Protein AF-A0A914GUV9-F1 (afdb_monomer_lite)

InterPro domains:
  IPR003656 Zinc finger, BED-type [PF02892] (10-48)
  IPR012337 Ribonuclease H-like superfamily [SSF53098] (45-127)

pLDDT: mean 70.94, std 19.39, range [38.22, 95.75]

Sequence (177 aa):
MVNSCDKSSWWFYFERAGKTKAKCKHCPAEIDQGATKSTSKLEWHLKTIDRCLVALQSRSLTIGAVLPFFLGLKKKLRDPLQPPETFELCDAIVAKLDSLFSGWESKKFLICATVLDPRVKLNLFEHLRERARACFACTGRFGSDLGERCFCRKLMTRTPSALLSPSTTQQNRMPLR

Radius of gyration: 24.15 Å; chains: 1; bounding box: 64×59×62 Å

Structure (mmCIF, N/CA/C/O backbone):
data_AF-A0A914GUV9-F1
#
_entry.id   AF-A0A914GUV9-F1
#
loop_
_atom_site.group_PDB
_atom_site.id
_atom_site.type_symbol
_atom_site.label_atom_id
_atom_site.label_alt_id
_atom_site.label_comp_id
_atom_site.label_asym_id
_atom_site.label_entity_id
_atom_site.label_seq_id
_atom_site.pdbx_PDB_ins_code
_atom_site.Cartn_x
_atom_site.Cartn_y
_atom_site.Cartn_z
_atom_site.occupancy
_atom_site.B_iso_or_equiv
_atom_site.auth_seq_id
_atom_site.auth_comp_id
_atom_site.auth_asym_id
_atom_site.auth_atom_id
_atom_site.pdbx_PDB_model_num
ATOM 1 N N . MET A 1 1 ? -16.478 -18.295 9.125 1.00 38.22 1 MET A N 1
ATOM 2 C CA . MET A 1 1 ? -17.405 -18.099 10.260 1.00 38.22 1 MET A CA 1
ATOM 3 C C . MET A 1 1 ? -16.553 -17.813 11.482 1.00 38.22 1 MET A C 1
ATOM 5 O O . MET A 1 1 ? -15.775 -18.675 11.864 1.00 38.22 1 MET A O 1
ATOM 9 N N . VAL A 1 2 ? -16.594 -16.589 12.012 1.00 40.19 2 VAL A N 1
ATOM 10 C CA . VAL A 1 2 ? -15.843 -16.239 13.226 1.00 40.19 2 VAL A CA 1
ATOM 11 C C . VAL A 1 2 ? -16.647 -16.773 14.408 1.00 40.19 2 VAL A C 1
ATOM 13 O O . VAL A 1 2 ? -17.718 -16.249 14.708 1.00 40.19 2 VAL A O 1
ATOM 16 N N . ASN A 1 3 ? -16.174 -17.871 14.997 1.00 40.03 3 ASN A N 1
ATOM 17 C CA . ASN A 1 3 ? -16.770 -18.475 16.184 1.00 40.03 3 ASN A CA 1
ATOM 18 C C . ASN A 1 3 ? -16.804 -17.451 17.322 1.00 40.03 3 ASN A C 1
ATOM 20 O O . ASN A 1 3 ? -15.821 -16.758 17.574 1.00 40.03 3 ASN A O 1
ATOM 24 N N . SER A 1 4 ? -17.938 -17.381 18.016 1.00 45.81 4 SER A N 1
ATOM 25 C CA . SER A 1 4 ? -18.215 -16.511 19.164 1.00 45.81 4 SER A CA 1
ATOM 26 C C . SER A 1 4 ? -17.471 -16.940 20.441 1.00 45.81 4 SER A C 1
ATOM 28 O O . SER A 1 4 ? -18.045 -16.927 21.529 1.00 45.81 4 SER A O 1
ATOM 30 N N . CYS A 1 5 ? -16.216 -17.370 20.308 1.00 42.00 5 CYS A N 1
ATOM 31 C CA . CYS A 1 5 ? -15.366 -17.792 21.414 1.00 42.00 5 CYS A CA 1
ATOM 32 C C . CYS A 1 5 ? -14.768 -16.566 22.091 1.00 42.00 5 CYS A C 1
ATOM 34 O O . CYS A 1 5 ? -13.887 -15.928 21.526 1.00 42.00 5 CYS A O 1
ATOM 36 N N . ASP A 1 6 ? -15.282 -16.301 23.291 1.00 46.06 6 ASP A N 1
ATOM 37 C CA . ASP A 1 6 ? -14.878 -15.289 24.257 1.00 46.06 6 ASP A CA 1
ATOM 38 C C . ASP A 1 6 ? -14.799 -13.855 23.734 1.00 46.06 6 ASP A C 1
ATOM 40 O O . ASP A 1 6 ? -14.245 -13.535 22.688 1.00 46.06 6 ASP A O 1
ATOM 44 N N . LYS A 1 7 ? -15.322 -12.911 24.519 1.00 51.94 7 LYS A N 1
ATOM 45 C CA . LYS A 1 7 ? -15.071 -11.479 24.309 1.00 51.94 7 LYS A CA 1
ATOM 46 C C . LYS A 1 7 ? -13.617 -11.174 24.684 1.00 51.94 7 LYS A C 1
ATOM 48 O O . LYS A 1 7 ? -13.366 -10.345 25.557 1.00 51.94 7 LYS A O 1
ATOM 53 N N . SER A 1 8 ? -12.662 -11.857 24.047 1.00 55.91 8 SER A N 1
ATOM 54 C CA . SER A 1 8 ? -11.253 -11.521 24.047 1.00 55.91 8 SER A CA 1
ATOM 55 C C . SER A 1 8 ? -11.187 -10.049 23.689 1.00 55.91 8 SER A C 1
ATOM 57 O O . SER A 1 8 ? -11.568 -9.644 22.590 1.00 55.91 8 SER A O 1
ATOM 59 N N . SER A 1 9 ? -10.839 -9.262 24.703 1.00 81.12 9 SER A N 1
ATOM 60 C CA . SER A 1 9 ? -10.574 -7.835 24.676 1.00 81.12 9 SER A CA 1
ATOM 61 C C . SER A 1 9 ? -10.361 -7.315 23.251 1.00 81.12 9 SER A C 1
ATOM 63 O O . SER A 1 9 ? -9.371 -7.671 22.615 1.00 81.12 9 SER A O 1
ATOM 65 N N . TRP A 1 10 ? -11.261 -6.458 22.743 1.00 84.31 10 TRP A N 1
ATOM 66 C CA . TRP A 1 10 ? -11.117 -5.809 21.426 1.00 84.31 10 TRP A CA 1
ATOM 67 C C . TRP A 1 10 ? -9.707 -5.216 21.222 1.00 84.31 10 TRP A C 1
ATOM 69 O O . TRP A 1 10 ? -9.218 -5.117 20.100 1.00 84.31 10 TRP A O 1
ATOM 79 N N . TRP A 1 11 ? -9.012 -4.892 22.316 1.00 86.94 11 TRP A N 1
ATOM 80 C CA . TRP A 1 11 ? -7.628 -4.421 22.361 1.00 86.94 11 TRP A CA 1
ATOM 81 C C . TRP A 1 11 ? -6.574 -5.432 21.871 1.00 86.94 11 TRP A C 1
ATOM 83 O O . TRP A 1 11 ? -5.403 -5.081 21.709 1.00 86.94 11 TRP A O 1
ATOM 93 N N . PHE A 1 12 ? -6.957 -6.673 21.564 1.00 89.81 12 PHE A N 1
ATOM 94 C CA . PHE A 1 12 ? -6.117 -7.560 20.766 1.00 89.81 12 PHE A CA 1
ATOM 95 C C . PHE A 1 12 ? -5.881 -6.965 19.368 1.00 89.81 12 PHE A C 1
ATOM 97 O O . PHE A 1 12 ? -4.731 -6.847 18.944 1.00 89.81 12 PHE A O 1
ATOM 104 N N . TYR A 1 13 ? -6.938 -6.479 18.709 1.00 88.06 13 TYR A N 1
ATOM 105 C CA . TYR A 1 13 ? -6.902 -5.933 17.343 1.00 88.06 13 TYR A CA 1
ATOM 106 C C . TYR A 1 13 ? -6.663 -4.417 17.277 1.00 88.06 13 TYR A C 1
ATOM 108 O O . TYR A 1 13 ? -6.322 -3.877 16.219 1.00 88.06 13 TYR A O 1
ATOM 116 N N . PHE A 1 14 ? -6.853 -3.723 18.399 1.00 92.75 14 PHE A N 1
ATOM 117 C CA . PHE A 1 14 ? -6.800 -2.267 18.484 1.00 92.75 14 PHE A CA 1
ATOM 118 C C . PHE A 1 14 ? -5.845 -1.787 19.577 1.00 92.75 14 PHE A C 1
ATOM 120 O O . PHE A 1 14 ? -5.673 -2.434 20.604 1.00 92.75 14 PHE A O 1
ATOM 127 N N . GLU A 1 15 ? -5.270 -0.608 19.387 1.00 94.88 15 GLU A N 1
ATOM 128 C CA . GLU A 1 15 ? -4.531 0.139 20.406 1.00 94.88 15 GLU A CA 1
ATOM 129 C C . GLU A 1 15 ? -5.320 1.385 20.803 1.00 94.88 15 GLU A C 1
ATOM 131 O O . GLU A 1 15 ? -6.029 1.976 19.986 1.00 94.88 15 GLU A O 1
ATOM 136 N N . ARG A 1 16 ? -5.212 1.819 22.062 1.00 93.81 16 ARG A N 1
ATOM 137 C CA . ARG A 1 16 ? -5.821 3.085 22.490 1.00 93.81 16 ARG A CA 1
ATOM 138 C C . ARG A 1 16 ? -5.001 4.257 21.957 1.00 93.81 16 ARG A C 1
ATOM 140 O O . ARG A 1 16 ? -3.831 4.385 22.297 1.00 93.81 16 ARG A O 1
ATOM 147 N N . ALA A 1 17 ? -5.640 5.128 21.179 1.00 93.50 17 ALA A N 1
ATOM 148 C CA . ALA A 1 17 ? -5.045 6.361 20.650 1.00 93.50 17 ALA A CA 1
ATOM 149 C C . ALA A 1 17 ? -5.571 7.628 21.355 1.00 93.50 17 ALA A C 1
ATOM 151 O O . ALA A 1 17 ? -5.059 8.723 21.149 1.00 93.50 17 ALA A O 1
ATOM 152 N N . GLY A 1 18 ? -6.589 7.495 22.209 1.00 92.62 18 GLY A N 1
ATOM 153 C CA . GLY A 1 18 ? -7.150 8.591 22.995 1.00 92.62 18 GLY A CA 1
ATOM 154 C C . GLY A 1 18 ? -8.288 8.124 23.902 1.00 92.62 18 GLY A C 1
ATOM 155 O O . GLY A 1 18 ? -8.548 6.927 24.020 1.00 92.62 18 GLY A O 1
ATOM 156 N N . LYS A 1 19 ? -9.003 9.068 24.536 1.00 91.75 19 LYS A N 1
ATOM 157 C CA . LYS A 1 19 ? -10.144 8.752 25.425 1.00 91.75 19 LYS A CA 1
ATOM 158 C C . LYS A 1 19 ? -11.303 8.066 24.694 1.00 91.75 19 LYS A C 1
ATOM 160 O O . LYS A 1 19 ? -11.982 7.233 25.292 1.00 91.75 19 LYS A O 1
ATOM 165 N N . THR A 1 20 ? -11.522 8.428 23.433 1.00 94.31 20 THR A N 1
ATOM 166 C CA . THR A 1 20 ? -12.598 7.904 22.576 1.00 94.31 20 THR A CA 1
ATOM 167 C C . THR A 1 20 ? -12.071 7.306 21.276 1.00 94.31 20 THR A C 1
ATOM 169 O O . THR A 1 20 ? -12.861 6.922 20.426 1.00 94.31 20 THR A O 1
ATOM 172 N N . LYS A 1 21 ? -10.749 7.218 21.096 1.00 94.62 21 LYS A N 1
ATOM 173 C CA . LYS A 1 21 ? -10.142 6.816 19.826 1.00 94.62 21 LYS A CA 1
ATOM 174 C C . LYS A 1 21 ? -9.354 5.523 19.954 1.00 94.62 21 LYS A C 1
ATOM 176 O O . LYS A 1 21 ? -8.592 5.338 20.909 1.00 94.62 21 LYS A O 1
ATOM 181 N N . ALA A 1 22 ? -9.502 4.663 18.956 1.00 95.75 22 ALA A N 1
ATOM 182 C CA . ALA A 1 22 ? -8.790 3.402 18.837 1.00 95.75 22 ALA A CA 1
ATOM 183 C C . ALA A 1 22 ? -8.077 3.325 17.484 1.00 95.75 22 ALA A C 1
ATOM 185 O O . ALA A 1 22 ? -8.671 3.603 16.446 1.00 95.75 22 ALA A O 1
ATOM 186 N N . LYS A 1 23 ? -6.810 2.925 17.486 1.00 94.88 23 LYS A N 1
ATOM 187 C CA . LYS A 1 23 ? -6.013 2.702 16.281 1.00 94.88 23 LYS A CA 1
ATOM 188 C C . LYS A 1 23 ? -6.020 1.217 15.942 1.00 94.88 23 LYS A C 1
ATOM 190 O O . LYS A 1 23 ? -5.773 0.390 16.816 1.00 94.88 23 LYS A O 1
ATOM 195 N N . CYS A 1 24 ? -6.324 0.859 14.700 1.00 92.06 24 CYS A N 1
ATOM 196 C CA . CYS A 1 24 ? -6.235 -0.535 14.269 1.00 92.06 24 CYS A CA 1
ATOM 197 C C . CYS A 1 24 ? -4.764 -0.973 14.192 1.00 92.06 24 CYS A C 1
ATOM 199 O O . CYS A 1 24 ? -3.927 -0.238 13.673 1.00 92.06 24 CYS A O 1
ATOM 201 N N . LYS A 1 25 ? -4.433 -2.182 14.659 1.00 89.50 25 LYS A N 1
ATOM 202 C CA . LYS A 1 25 ? -3.072 -2.735 14.508 1.00 89.50 25 LYS A CA 1
ATOM 203 C C . LYS A 1 25 ? -2.782 -3.243 13.092 1.00 89.50 25 LYS A C 1
ATOM 205 O O . LYS A 1 25 ? -1.627 -3.402 12.713 1.00 89.50 25 LYS A O 1
ATOM 210 N N . HIS A 1 26 ? -3.823 -3.516 12.305 1.00 81.25 26 HIS A N 1
ATOM 211 C CA . HIS A 1 26 ? -3.698 -4.114 10.973 1.00 81.25 26 HIS A CA 1
ATOM 212 C C . HIS A 1 26 ? -3.762 -3.100 9.827 1.00 81.25 26 HIS A C 1
ATOM 214 O O . HIS A 1 26 ? -3.401 -3.440 8.701 1.00 81.25 26 HIS A O 1
ATOM 220 N N . CYS A 1 27 ? -4.210 -1.870 10.084 1.00 82.06 27 CYS A N 1
ATOM 221 C CA . CYS A 1 27 ? -4.303 -0.823 9.072 1.00 82.06 27 CYS A CA 1
ATOM 222 C C . CYS A 1 27 ? -4.088 0.570 9.699 1.00 82.06 27 CYS A C 1
ATOM 224 O O . CYS A 1 27 ? -4.207 0.711 10.913 1.00 82.06 27 CYS A O 1
ATOM 226 N N . PRO A 1 28 ? -3.798 1.620 8.910 1.00 83.62 28 PRO A N 1
ATOM 227 C CA . PRO A 1 28 ? -3.528 2.960 9.442 1.00 83.62 28 PRO A CA 1
ATOM 228 C C . PRO A 1 28 ? -4.778 3.699 9.958 1.00 83.62 28 PRO A C 1
ATOM 230 O O . PRO A 1 28 ? -4.681 4.870 10.312 1.00 83.62 28 PRO A O 1
ATOM 233 N N . ALA A 1 29 ? -5.951 3.058 9.977 1.00 86.62 29 ALA A N 1
ATOM 234 C CA . ALA A 1 29 ? -7.191 3.703 10.384 1.00 86.62 29 ALA A CA 1
ATOM 235 C C . ALA A 1 29 ? -7.227 3.985 11.894 1.0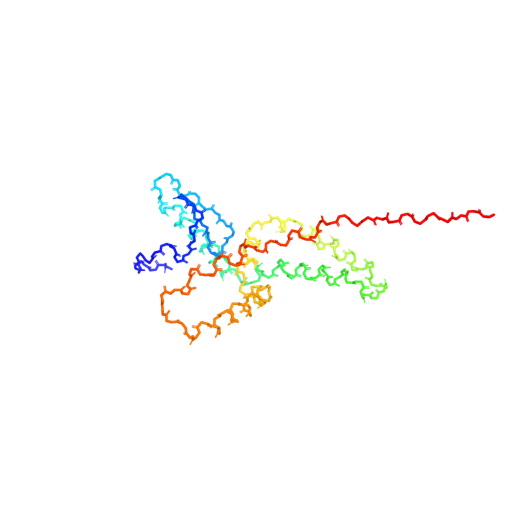0 86.62 29 ALA A C 1
ATOM 237 O O . ALA A 1 29 ? -6.919 3.125 12.727 1.00 86.62 29 ALA A O 1
ATOM 238 N N . GLU A 1 30 ? -7.692 5.185 12.228 1.00 94.88 30 GLU A N 1
ATOM 239 C CA . GLU A 1 30 ? -8.034 5.604 13.582 1.00 94.88 30 GLU A CA 1
ATOM 240 C C . GLU A 1 30 ? -9.552 5.765 13.673 1.00 94.88 30 GLU A C 1
ATOM 242 O O . GLU A 1 30 ? -10.175 6.445 12.857 1.00 94.88 30 GLU A O 1
ATOM 247 N N . ILE A 1 31 ? -10.160 5.085 14.639 1.00 94.62 31 ILE A N 1
ATOM 248 C CA . ILE A 1 31 ? -11.606 4.950 14.771 1.00 94.62 31 ILE A CA 1
ATOM 249 C C . ILE A 1 31 ? -12.045 5.713 16.009 1.00 94.62 31 ILE A C 1
ATOM 251 O O . ILE A 1 31 ? -11.655 5.379 17.130 1.00 94.62 31 ILE A O 1
ATOM 255 N N . ASP A 1 32 ? -12.895 6.715 15.808 1.00 94.88 32 ASP A N 1
ATOM 256 C CA . ASP A 1 32 ? -13.550 7.420 16.903 1.00 94.88 32 ASP A CA 1
ATOM 257 C C . ASP A 1 32 ? -14.795 6.651 17.363 1.00 94.88 32 ASP A C 1
ATOM 259 O O . ASP A 1 32 ? -15.807 6.555 16.656 1.00 94.88 32 ASP A O 1
ATOM 263 N N . GLN A 1 33 ? -14.725 6.101 18.569 1.00 91.50 33 GLN A N 1
ATOM 264 C CA . GLN A 1 33 ? -15.798 5.363 19.229 1.00 91.50 33 GLN A CA 1
ATOM 265 C C . GLN A 1 33 ? -16.942 6.280 19.700 1.00 91.50 33 GLN A C 1
ATOM 267 O O . GLN A 1 33 ? -18.009 5.781 20.060 1.00 91.50 33 GLN A O 1
ATOM 272 N N . GLY A 1 34 ? -16.755 7.605 19.665 1.00 89.75 34 GLY A N 1
ATOM 273 C CA . GLY A 1 34 ? -17.710 8.588 20.172 1.00 89.75 34 GLY A CA 1
ATOM 274 C C . GLY A 1 34 ? -17.799 8.607 21.702 1.00 89.75 34 GLY A C 1
ATOM 275 O O . GLY A 1 34 ? -17.121 7.854 22.403 1.00 89.75 34 GLY A O 1
ATOM 276 N N . ALA A 1 35 ? -18.665 9.474 22.234 1.00 86.06 35 ALA A N 1
ATOM 277 C CA . ALA A 1 35 ? -18.823 9.674 23.679 1.00 86.06 35 ALA A CA 1
ATOM 278 C C . ALA A 1 35 ? -19.275 8.403 24.423 1.00 86.06 35 ALA A C 1
ATOM 280 O O . ALA A 1 35 ? -18.819 8.139 25.534 1.00 86.06 35 ALA A O 1
ATOM 281 N N . THR A 1 36 ? -20.114 7.580 23.786 1.00 85.88 36 THR A N 1
ATOM 282 C CA . THR A 1 36 ? -20.657 6.337 24.359 1.00 85.88 36 THR A CA 1
ATOM 283 C C . THR A 1 36 ? -19.680 5.159 24.311 1.00 85.88 36 THR A C 1
ATOM 285 O O . THR A 1 36 ? -19.998 4.092 24.828 1.00 85.88 36 THR A O 1
ATOM 288 N N . LYS A 1 37 ? -18.492 5.330 23.704 1.00 83.75 37 LYS A N 1
ATOM 289 C CA . LYS A 1 37 ? -17.452 4.293 23.552 1.00 83.75 37 LYS A CA 1
ATOM 290 C C . LYS A 1 37 ? -17.983 2.969 22.984 1.00 83.75 37 LYS A C 1
ATOM 292 O O . LYS A 1 37 ? -17.493 1.895 23.333 1.00 83.75 37 LYS A O 1
ATOM 297 N N . SER A 1 38 ? -18.979 3.046 22.100 1.00 87.25 38 SER A N 1
ATOM 298 C CA . SER A 1 38 ? -19.585 1.858 21.501 1.00 87.25 38 SER A CA 1
ATOM 299 C C . SER A 1 38 ? -18.551 1.056 20.703 1.00 87.25 38 SER A C 1
ATOM 301 O O . SER A 1 38 ? -17.748 1.602 19.939 1.00 87.25 38 SER A O 1
ATOM 303 N N . THR A 1 39 ? -18.583 -0.266 20.863 1.00 89.25 39 THR A N 1
ATOM 304 C CA . THR A 1 39 ? -17.723 -1.200 20.127 1.00 89.25 39 THR A CA 1
ATOM 305 C C . THR A 1 39 ? -18.251 -1.509 18.729 1.00 89.25 39 THR A C 1
ATOM 307 O O . THR A 1 39 ? -17.513 -2.078 17.930 1.00 89.25 39 THR A O 1
ATOM 310 N N . SER A 1 40 ? -19.471 -1.083 18.378 1.00 91.25 40 SER A N 1
ATOM 311 C CA . SER A 1 40 ? -20.086 -1.368 17.072 1.00 91.25 40 SER A CA 1
ATOM 312 C C . SER A 1 40 ? -19.245 -0.856 15.898 1.00 91.25 40 SER A C 1
ATOM 314 O O . SER A 1 40 ? -19.145 -1.521 14.871 1.00 91.25 40 SER A O 1
ATOM 316 N N . LYS A 1 41 ? -18.581 0.299 16.053 1.00 89.94 41 LYS A N 1
ATOM 317 C CA . LYS A 1 41 ? -17.679 0.847 15.023 1.00 89.94 41 LYS A CA 1
ATOM 318 C C . LYS A 1 41 ? -16.411 0.008 14.846 1.00 89.94 41 LYS A C 1
ATOM 320 O O . LYS A 1 41 ? -15.946 -0.165 13.723 1.00 89.94 41 LYS A O 1
ATOM 325 N N . LEU A 1 42 ? -15.867 -0.522 15.944 1.00 92.06 42 LEU A N 1
ATOM 326 C CA . LEU A 1 42 ? -14.698 -1.406 15.919 1.00 92.06 42 LEU A CA 1
ATOM 327 C C . LEU A 1 42 ? -15.045 -2.745 15.263 1.00 92.06 42 LEU A C 1
ATOM 329 O O . LEU A 1 42 ? -14.310 -3.225 14.404 1.00 92.06 42 LEU A O 1
ATOM 333 N N . GLU A 1 43 ? -16.197 -3.309 15.625 1.00 92.56 43 GLU A N 1
ATOM 334 C CA . GLU A 1 43 ? -16.714 -4.542 15.037 1.00 92.56 43 GLU A CA 1
ATOM 335 C C . GLU A 1 43 ? -16.956 -4.385 13.534 1.00 92.56 43 GLU A C 1
ATOM 337 O O . GLU A 1 43 ? -16.504 -5.209 12.739 1.00 92.56 43 GLU A O 1
ATOM 342 N N . TRP A 1 44 ? -17.630 -3.307 13.129 1.00 90.06 44 TRP A N 1
ATOM 343 C CA . TRP A 1 44 ? -17.878 -3.017 11.720 1.00 90.06 44 TRP A CA 1
ATOM 344 C C . TRP A 1 44 ? -16.572 -2.872 10.930 1.00 90.06 44 TRP A C 1
ATOM 346 O O . TRP A 1 44 ? -16.447 -3.398 9.820 1.00 90.06 44 TRP A O 1
ATOM 356 N N . HIS A 1 45 ? -15.568 -2.223 11.520 1.00 89.94 45 HIS A N 1
ATOM 357 C CA . HIS A 1 45 ? -14.249 -2.100 10.915 1.00 89.94 45 HIS A CA 1
ATOM 358 C C . HIS A 1 45 ? -13.564 -3.461 10.727 1.00 89.94 45 HIS A C 1
ATOM 360 O O . HIS A 1 45 ? -13.088 -3.750 9.629 1.00 89.94 45 HIS A O 1
ATOM 366 N N . LEU A 1 46 ? -13.569 -4.327 11.747 1.00 86.75 46 LEU A N 1
ATOM 367 C CA . LEU A 1 46 ? -13.005 -5.677 11.628 1.00 86.75 46 LEU A CA 1
ATOM 368 C C . LEU A 1 46 ? -13.747 -6.520 10.593 1.00 86.75 46 LEU A C 1
ATOM 370 O O . LEU A 1 46 ? -13.097 -7.151 9.766 1.00 86.75 46 LEU A O 1
ATOM 374 N N . LYS A 1 47 ? -15.085 -6.470 10.561 1.00 84.81 47 LYS A N 1
ATOM 375 C CA . LYS A 1 47 ? -15.880 -7.143 9.518 1.00 84.81 47 LYS A CA 1
ATOM 376 C C . LYS A 1 47 ? -15.522 -6.647 8.119 1.00 84.81 47 LYS A C 1
ATOM 378 O O . LYS A 1 47 ? -15.535 -7.426 7.172 1.00 84.81 47 LYS A O 1
ATOM 383 N N . THR A 1 48 ? -15.199 -5.364 7.977 1.00 78.62 48 THR A N 1
ATOM 384 C CA . THR A 1 48 ? -14.762 -4.794 6.697 1.00 78.62 48 THR A CA 1
ATOM 385 C C . THR A 1 48 ? -13.389 -5.329 6.295 1.00 78.62 48 THR A C 1
ATOM 387 O O . THR A 1 48 ? -13.225 -5.759 5.155 1.00 78.62 48 THR A O 1
ATOM 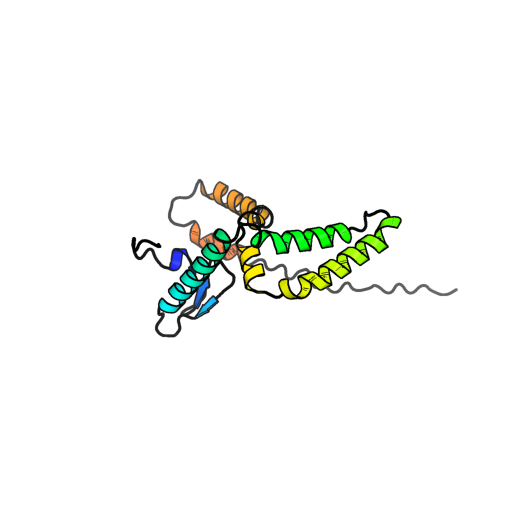390 N N . ILE A 1 49 ? -12.428 -5.376 7.225 1.00 74.62 49 ILE A N 1
ATOM 391 C CA . ILE A 1 49 ? -11.110 -5.983 6.980 1.00 74.62 49 ILE A CA 1
ATOM 392 C C . ILE A 1 49 ? -11.259 -7.461 6.612 1.00 74.62 49 ILE A C 1
ATOM 394 O O . ILE A 1 49 ? -10.671 -7.892 5.626 1.00 74.62 49 ILE A O 1
ATOM 398 N N . ASP A 1 50 ? -12.064 -8.219 7.352 1.00 75.25 50 ASP A N 1
ATOM 399 C CA . ASP A 1 50 ? -12.264 -9.649 7.118 1.00 75.25 50 ASP A CA 1
ATOM 400 C C . ASP A 1 50 ? -12.902 -9.908 5.748 1.00 75.25 50 ASP A C 1
ATOM 402 O O . ASP A 1 50 ? -12.411 -10.720 4.972 1.00 75.25 50 ASP A O 1
ATOM 406 N N . ARG A 1 51 ? -13.914 -9.120 5.360 1.00 71.19 51 ARG A N 1
ATOM 407 C CA . ARG A 1 51 ? -14.472 -9.163 3.997 1.00 71.19 51 ARG A CA 1
ATOM 408 C C . ARG A 1 51 ? -13.425 -8.855 2.934 1.00 71.19 51 ARG A C 1
ATOM 410 O O . ARG A 1 51 ? -13.416 -9.516 1.899 1.00 71.19 51 ARG A O 1
ATOM 417 N N . CYS A 1 52 ? -12.549 -7.878 3.168 1.00 63.53 52 CYS A N 1
ATOM 418 C CA . CYS A 1 52 ? -11.442 -7.600 2.258 1.00 63.53 52 CYS A CA 1
ATOM 419 C C . CYS A 1 52 ? -10.474 -8.785 2.180 1.00 63.53 52 CYS A C 1
ATOM 421 O O . CYS A 1 52 ? -10.108 -9.176 1.079 1.00 63.53 52 CYS A O 1
ATOM 423 N N . LEU A 1 53 ? -10.098 -9.392 3.306 1.00 65.25 53 LEU A N 1
ATOM 424 C CA . LEU A 1 53 ? -9.209 -10.555 3.337 1.00 65.25 53 LEU A CA 1
ATOM 425 C C . LEU A 1 53 ? -9.833 -11.770 2.643 1.00 65.25 53 LEU A C 1
ATOM 427 O O . LEU A 1 53 ? -9.174 -12.396 1.821 1.00 65.25 53 LEU A O 1
ATOM 431 N N . VAL A 1 54 ? -11.112 -12.056 2.881 1.00 66.44 54 VAL A N 1
ATOM 432 C CA . VAL A 1 54 ? -11.850 -13.134 2.205 1.00 66.44 54 VAL A CA 1
ATOM 433 C C . VAL A 1 54 ? -11.990 -12.853 0.706 1.00 66.44 54 VAL A C 1
ATOM 435 O O . VAL A 1 54 ? -11.804 -13.754 -0.112 1.00 66.44 54 VAL A O 1
ATOM 438 N N . ALA A 1 55 ? -12.252 -11.606 0.302 1.00 58.97 55 ALA A N 1
ATOM 439 C CA . ALA A 1 55 ? -12.260 -11.216 -1.112 1.00 58.97 55 ALA A CA 1
ATOM 440 C C . ALA A 1 55 ? -10.874 -11.377 -1.766 1.00 58.97 55 ALA A C 1
ATOM 442 O O . ALA A 1 55 ? -10.781 -11.737 -2.939 1.00 58.97 55 ALA A O 1
ATOM 443 N N . LEU A 1 56 ? -9.803 -11.150 -1.001 1.00 55.34 56 LEU A N 1
ATOM 444 C CA . LEU A 1 56 ? -8.416 -11.348 -1.429 1.00 55.34 56 LEU A CA 1
ATOM 445 C C . LEU A 1 56 ? -7.967 -12.810 -1.424 1.00 55.34 56 LEU A C 1
ATOM 447 O O . LEU A 1 56 ? -7.028 -13.144 -2.135 1.00 55.34 56 LEU A O 1
ATOM 451 N N . GLN A 1 57 ? -8.603 -13.669 -0.631 1.00 62.66 57 GLN A N 1
ATOM 452 C CA . GLN A 1 57 ? -8.350 -15.111 -0.618 1.00 62.66 57 GLN A CA 1
ATOM 453 C C . GLN A 1 57 ? -9.156 -15.845 -1.699 1.00 62.66 57 GLN A C 1
ATOM 455 O O . GLN A 1 57 ? -8.664 -16.803 -2.285 1.00 62.66 57 GLN A O 1
ATOM 460 N N . SER A 1 58 ? -10.386 -15.396 -1.973 1.00 61.75 58 SER A N 1
ATOM 461 C CA . SER A 1 58 ? -11.291 -16.005 -2.964 1.00 61.75 58 SER A CA 1
ATOM 462 C C . SER A 1 58 ? -10.946 -15.644 -4.407 1.00 61.75 58 SER A C 1
ATOM 464 O O . SER A 1 58 ? -11.177 -16.438 -5.317 1.00 61.7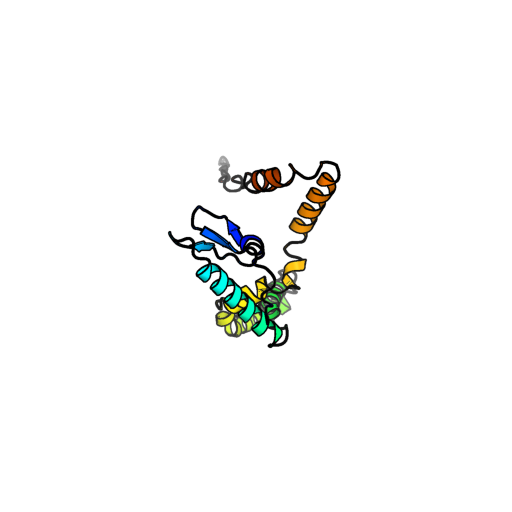5 58 SER A O 1
ATOM 466 N N . ARG A 1 59 ? -10.359 -14.467 -4.639 1.00 53.22 59 ARG A N 1
ATOM 467 C CA . ARG A 1 59 ? -9.690 -14.149 -5.902 1.00 53.22 59 ARG A CA 1
ATOM 468 C C . ARG A 1 59 ? -8.242 -14.554 -5.723 1.00 53.22 59 ARG A C 1
ATOM 470 O O . ARG A 1 59 ? -7.617 -14.053 -4.801 1.00 53.22 59 ARG A O 1
ATOM 477 N N . SER A 1 60 ? -7.741 -15.467 -6.559 1.00 54.75 60 SER A N 1
ATOM 478 C CA . SER A 1 60 ? -6.349 -15.936 -6.554 1.00 54.75 60 SER A CA 1
ATOM 479 C C . SER A 1 60 ? -5.401 -14.833 -6.084 1.00 54.75 60 SER A C 1
ATOM 481 O O . SER A 1 60 ? -5.503 -13.716 -6.590 1.00 54.75 60 SER A O 1
ATOM 483 N N . LEU A 1 61 ? -4.507 -15.152 -5.146 1.00 55.31 61 LEU A N 1
ATOM 484 C CA . LEU A 1 61 ? -3.540 -14.295 -4.439 1.00 55.31 61 LEU A CA 1
ATOM 485 C C . LEU A 1 61 ? -2.784 -13.244 -5.288 1.00 55.31 61 LEU A C 1
ATOM 487 O O . LEU A 1 61 ? -1.995 -12.480 -4.759 1.00 55.31 61 LEU A O 1
ATOM 491 N N . THR A 1 62 ? -2.963 -13.163 -6.596 1.00 63.94 62 THR A N 1
ATOM 492 C CA . THR A 1 62 ? -2.334 -12.212 -7.510 1.00 63.94 62 THR A CA 1
ATOM 493 C C . THR A 1 62 ? -2.638 -10.743 -7.212 1.00 63.94 62 THR A C 1
ATOM 495 O O . THR A 1 62 ? -1.728 -9.937 -7.369 1.00 63.94 62 THR A O 1
ATOM 498 N N . ILE A 1 63 ? -3.829 -10.362 -6.727 1.00 73.38 63 ILE A N 1
ATOM 499 C CA . ILE A 1 63 ? -4.211 -8.934 -6.606 1.00 73.38 63 ILE A CA 1
ATOM 500 C C . ILE A 1 63 ? -3.269 -8.122 -5.699 1.00 73.38 63 ILE A C 1
ATOM 502 O O . ILE A 1 63 ? -2.886 -7.013 -6.070 1.00 73.38 63 ILE A O 1
ATOM 506 N N . GLY A 1 64 ? -2.859 -8.665 -4.548 1.00 74.94 64 GLY A N 1
ATOM 507 C CA . GLY A 1 64 ? -1.918 -7.991 -3.639 1.00 74.94 64 GLY A CA 1
ATOM 508 C C . GLY A 1 64 ? -0.499 -7.855 -4.207 1.00 74.94 64 GLY A C 1
ATOM 509 O O . GLY A 1 64 ? 0.250 -6.974 -3.792 1.00 74.94 64 GLY A O 1
ATOM 510 N N . ALA A 1 65 ? -0.150 -8.670 -5.209 1.00 79.88 65 ALA A N 1
ATOM 511 C CA . ALA A 1 65 ? 1.132 -8.620 -5.906 1.00 79.88 65 ALA A CA 1
ATOM 512 C C . ALA A 1 65 ? 1.119 -7.728 -7.157 1.00 79.88 65 ALA A C 1
ATOM 514 O O . ALA A 1 65 ? 2.193 -7.361 -7.630 1.00 79.88 65 ALA A O 1
ATOM 515 N N . VAL A 1 66 ? -0.054 -7.333 -7.671 1.00 83.00 66 VAL A N 1
ATOM 516 C CA . VAL A 1 66 ? -0.157 -6.500 -8.885 1.00 83.00 66 VAL A CA 1
ATOM 517 C C . VAL A 1 66 ? 0.559 -5.162 -8.699 1.00 83.00 66 VAL A C 1
ATOM 519 O O . VAL A 1 66 ? 1.373 -4.785 -9.539 1.00 83.00 66 VAL A O 1
ATOM 522 N N . LEU A 1 67 ? 0.294 -4.457 -7.592 1.00 85.56 67 LEU A N 1
ATOM 523 C CA . LEU A 1 67 ? 0.874 -3.132 -7.355 1.00 85.56 67 LEU A CA 1
ATOM 524 C C . LEU A 1 67 ? 2.401 -3.193 -7.140 1.00 85.56 67 LEU A C 1
ATOM 526 O O . LEU A 1 67 ? 3.119 -2.468 -7.829 1.00 85.56 67 LEU A O 1
ATOM 530 N N . PRO A 1 68 ? 2.939 -4.070 -6.264 1.00 83.38 68 PRO A N 1
ATOM 531 C CA . PRO A 1 68 ? 4.385 -4.231 -6.105 1.00 83.38 68 PRO A CA 1
ATOM 532 C C . PRO A 1 68 ? 5.096 -4.648 -7.388 1.00 83.38 68 PRO A C 1
ATOM 534 O O . PRO A 1 68 ? 6.180 -4.140 -7.667 1.00 83.38 68 PRO A O 1
ATOM 537 N N . PHE A 1 69 ? 4.500 -5.553 -8.170 1.00 84.25 69 PHE A N 1
ATOM 538 C CA . PHE A 1 69 ? 5.083 -6.011 -9.428 1.00 84.25 69 PHE A CA 1
ATOM 539 C C . PHE A 1 69 ? 5.191 -4.864 -10.432 1.00 84.25 69 PHE A C 1
ATOM 541 O O . PHE A 1 69 ? 6.257 -4.642 -10.999 1.00 84.25 69 PHE A O 1
ATOM 548 N N . PHE A 1 70 ? 4.118 -4.090 -10.591 1.00 87.38 70 PHE A N 1
ATOM 549 C CA . PHE A 1 70 ? 4.092 -2.929 -11.473 1.00 87.38 70 PHE A CA 1
ATOM 550 C C . PHE A 1 70 ? 5.134 -1.873 -11.082 1.00 87.38 70 PHE A C 1
ATOM 552 O O . PHE A 1 70 ? 5.922 -1.425 -11.918 1.00 87.38 70 PHE A O 1
ATOM 559 N N . LEU A 1 71 ? 5.185 -1.514 -9.796 1.00 87.88 71 LEU A N 1
ATOM 560 C CA . LEU A 1 71 ? 6.154 -0.547 -9.277 1.00 87.88 71 LEU A CA 1
ATOM 561 C C . LEU A 1 71 ? 7.596 -1.053 -9.425 1.00 87.88 71 LEU A C 1
ATOM 563 O O . LEU A 1 71 ? 8.484 -0.288 -9.807 1.00 87.88 71 LEU A O 1
ATOM 567 N N . GLY A 1 72 ? 7.829 -2.341 -9.161 1.00 87.19 72 GLY A N 1
ATOM 568 C CA . GLY A 1 72 ? 9.126 -2.987 -9.347 1.00 87.19 72 GLY A CA 1
ATOM 569 C C . GLY A 1 72 ? 9.570 -2.990 -10.808 1.00 87.19 72 GLY A C 1
ATOM 570 O O . GLY A 1 72 ? 10.714 -2.640 -11.098 1.00 87.19 72 GLY A O 1
ATOM 571 N N . LEU A 1 73 ? 8.657 -3.304 -11.729 1.00 88.75 73 LEU A N 1
ATOM 572 C CA . LEU A 1 73 ? 8.914 -3.297 -13.165 1.00 88.75 73 LEU A CA 1
ATOM 573 C C . LEU A 1 73 ? 9.247 -1.888 -13.664 1.00 88.75 73 LEU A C 1
ATOM 575 O O . LEU A 1 73 ? 10.281 -1.709 -14.302 1.00 88.75 73 LEU A O 1
ATOM 579 N N . LYS A 1 74 ? 8.455 -0.869 -13.298 1.00 91.25 74 LYS A N 1
ATOM 580 C CA . LYS A 1 74 ? 8.757 0.538 -13.625 1.00 91.25 74 LYS A CA 1
ATOM 581 C C . LYS A 1 74 ? 10.128 0.960 -13.115 1.00 91.25 74 LYS A C 1
ATOM 583 O O . LYS A 1 74 ? 10.887 1.587 -13.847 1.00 91.25 74 LYS A O 1
ATOM 588 N N . LYS A 1 75 ? 10.456 0.606 -11.869 1.00 91.75 75 LYS A N 1
ATOM 589 C CA . LYS A 1 75 ? 11.764 0.912 -11.284 1.00 91.75 75 LYS A CA 1
ATOM 590 C C . LYS A 1 75 ? 12.894 0.251 -12.070 1.00 91.75 75 LYS A C 1
ATOM 592 O O . LYS A 1 75 ? 13.908 0.895 -12.301 1.00 91.75 75 LYS A O 1
ATOM 597 N N . LYS A 1 76 ? 12.725 -1.013 -12.473 1.00 90.94 76 LYS A N 1
ATOM 598 C CA . LYS A 1 76 ? 13.758 -1.748 -13.208 1.00 90.94 76 LYS A CA 1
ATOM 599 C C . LYS A 1 76 ? 13.925 -1.248 -14.642 1.00 90.94 76 LYS A C 1
ATOM 601 O O . LYS A 1 76 ? 15.049 -1.205 -15.124 1.00 90.94 76 LYS A O 1
ATOM 606 N N . LEU A 1 77 ? 12.837 -0.837 -15.292 1.00 91.25 77 LEU A N 1
ATOM 607 C CA . LEU A 1 77 ? 12.861 -0.236 -16.629 1.00 91.25 77 LEU A CA 1
ATOM 608 C C . LEU A 1 77 ? 13.493 1.163 -16.639 1.00 91.25 77 LEU A C 1
ATOM 610 O O . LEU A 1 77 ? 14.115 1.533 -17.621 1.00 91.25 77 LEU A O 1
ATOM 614 N N . ARG A 1 78 ? 13.389 1.916 -15.536 1.00 91.75 78 ARG A N 1
ATOM 615 C CA . ARG A 1 78 ? 14.053 3.221 -15.353 1.00 91.75 78 ARG A CA 1
ATOM 616 C C . ARG A 1 78 ? 15.436 3.127 -14.697 1.00 91.75 78 ARG A C 1
ATOM 618 O O . ARG A 1 78 ? 15.954 4.132 -14.216 1.00 91.75 78 ARG A O 1
ATOM 625 N N . ASP A 1 79 ? 16.000 1.926 -14.590 1.00 92.19 79 ASP A N 1
ATOM 626 C CA . ASP A 1 79 ? 17.307 1.716 -13.968 1.00 92.19 79 ASP A CA 1
ATOM 627 C C . ASP A 1 79 ? 18.393 2.375 -14.844 1.00 92.19 79 ASP A C 1
ATOM 629 O O . ASP A 1 79 ? 18.525 2.007 -16.011 1.00 92.19 79 ASP A O 1
ATOM 633 N N . PRO A 1 80 ? 19.172 3.348 -14.331 1.00 81.12 80 PRO A N 1
ATOM 634 C CA . PRO A 1 80 ? 20.172 4.066 -15.127 1.00 81.12 80 PRO A CA 1
ATOM 635 C C . PRO A 1 80 ? 21.319 3.171 -15.614 1.00 81.12 80 PRO A C 1
ATOM 637 O O . PRO A 1 80 ? 22.108 3.595 -16.451 1.00 81.12 80 PRO A O 1
ATOM 640 N N . LEU A 1 81 ? 21.422 1.944 -15.094 1.00 86.75 81 LEU A N 1
ATOM 641 C CA . LEU A 1 81 ? 22.403 0.947 -15.518 1.00 86.75 81 LEU A CA 1
ATOM 642 C C . LEU A 1 81 ? 22.015 0.217 -16.816 1.00 86.75 81 LEU A C 1
ATOM 644 O O . LEU A 1 81 ? 22.747 -0.675 -17.245 1.00 86.75 81 LEU A O 1
ATOM 648 N N . GLN A 1 82 ? 20.868 0.536 -17.424 1.00 83.62 82 GLN A N 1
ATOM 649 C CA . GLN A 1 82 ? 20.471 -0.081 -18.685 1.00 83.62 82 GLN A CA 1
ATOM 650 C C . GLN A 1 82 ? 21.309 0.420 -19.876 1.00 83.62 82 GLN A C 1
ATOM 652 O O . GLN A 1 82 ? 21.718 1.583 -19.895 1.00 83.62 82 GLN A O 1
ATOM 657 N N . PRO A 1 83 ? 21.566 -0.438 -20.886 1.00 87.12 83 PRO A N 1
ATOM 658 C CA . PRO A 1 83 ? 22.260 -0.031 -22.101 1.00 87.12 83 PRO A CA 1
ATOM 659 C C . PRO A 1 83 ? 21.518 1.114 -22.806 1.00 87.12 83 PRO A C 1
ATOM 661 O O . PRO A 1 83 ? 20.292 1.043 -22.938 1.00 87.12 83 PRO A O 1
ATOM 664 N N . PRO A 1 84 ? 22.228 2.133 -23.321 1.00 84.56 84 PRO A N 1
ATOM 665 C CA . PRO A 1 84 ? 21.597 3.325 -23.877 1.00 84.56 84 PRO A CA 1
ATOM 666 C C . PRO A 1 84 ? 20.660 3.057 -25.057 1.00 84.56 84 PRO A C 1
ATOM 668 O O . PRO A 1 84 ? 19.648 3.731 -25.217 1.00 84.56 84 PRO A O 1
ATOM 671 N N . GLU A 1 85 ? 20.946 2.009 -25.821 1.00 89.19 85 GLU A N 1
ATOM 672 C CA . GLU A 1 85 ? 20.146 1.536 -26.956 1.00 89.19 85 GLU A CA 1
ATOM 673 C C . GLU A 1 85 ? 18.739 1.061 -26.553 1.00 89.19 85 GLU A C 1
ATOM 675 O O . GLU A 1 85 ? 17.846 0.967 -27.390 1.00 89.19 85 GLU A O 1
ATOM 680 N N . THR A 1 86 ? 18.519 0.767 -25.268 1.00 86.19 86 THR A N 1
ATOM 681 C CA . THR A 1 86 ? 17.244 0.240 -24.757 1.00 86.19 86 THR A CA 1
ATOM 682 C C . THR A 1 86 ? 16.353 1.295 -24.100 1.00 86.19 86 THR A C 1
ATOM 684 O O . THR A 1 86 ? 15.206 0.982 -23.769 1.00 86.19 86 THR A O 1
ATOM 687 N N . PHE A 1 87 ? 16.826 2.540 -23.936 1.00 89.31 87 PHE A N 1
ATOM 688 C CA . PHE A 1 87 ? 16.074 3.578 -23.218 1.00 89.31 87 PHE A CA 1
ATOM 689 C C . PHE A 1 87 ? 14.747 3.925 -23.897 1.00 89.31 87 PHE A C 1
ATOM 691 O O . PHE A 1 87 ? 13.721 3.928 -23.222 1.00 89.31 87 PHE A O 1
ATOM 698 N N . GLU A 1 88 ? 14.729 4.125 -25.219 1.00 91.06 88 GLU A N 1
ATOM 699 C CA . GLU A 1 88 ? 13.496 4.490 -25.937 1.00 91.06 88 GLU A CA 1
ATOM 700 C C . GLU A 1 88 ? 12.407 3.416 -25.802 1.00 91.06 88 GLU A C 1
ATOM 702 O O . GLU A 1 88 ? 11.234 3.718 -25.562 1.00 91.06 88 GLU A O 1
ATOM 707 N N . LEU A 1 89 ? 12.797 2.141 -25.896 1.00 91.06 89 LEU A N 1
ATOM 708 C CA . LEU A 1 89 ? 11.879 1.021 -25.712 1.00 91.06 89 LEU A CA 1
ATOM 709 C C . LEU A 1 89 ? 11.382 0.942 -24.263 1.00 91.06 89 LEU A C 1
ATOM 711 O O . LEU A 1 89 ? 10.189 0.736 -24.031 1.00 91.06 89 LEU A O 1
ATOM 715 N N . CYS A 1 90 ? 12.270 1.122 -23.284 1.00 91.19 90 CYS A N 1
ATOM 716 C CA . CYS A 1 90 ? 11.897 1.114 -21.872 1.00 91.19 90 CYS A CA 1
ATOM 717 C C . CYS A 1 90 ? 10.932 2.251 -21.530 1.00 91.19 90 CYS A C 1
ATOM 719 O O . CYS A 1 90 ? 9.941 2.010 -20.837 1.00 91.19 90 CYS A O 1
ATOM 721 N N . ASP A 1 91 ? 11.156 3.448 -22.064 1.00 92.50 91 ASP A N 1
ATOM 722 C CA . ASP A 1 91 ? 10.268 4.593 -21.878 1.00 92.50 91 ASP A CA 1
ATOM 723 C C . ASP A 1 91 ? 8.898 4.358 -22.519 1.00 92.50 91 ASP A C 1
ATOM 725 O O . ASP A 1 91 ? 7.871 4.619 -21.884 1.00 92.50 91 ASP A O 1
ATOM 729 N N . ALA A 1 92 ? 8.850 3.773 -23.720 1.00 94.38 92 ALA A N 1
ATOM 730 C CA . ALA A 1 92 ? 7.592 3.394 -24.362 1.00 94.38 92 ALA A CA 1
ATOM 731 C C . ALA A 1 92 ? 6.813 2.348 -23.540 1.00 94.38 92 ALA A C 1
ATOM 733 O O . ALA A 1 92 ? 5.595 2.474 -23.355 1.00 94.38 92 ALA A O 1
ATOM 734 N N . ILE A 1 93 ? 7.504 1.340 -22.994 1.00 92.56 93 ILE A N 1
ATOM 735 C CA . ILE A 1 93 ? 6.895 0.328 -22.118 1.00 92.56 93 ILE A CA 1
ATOM 736 C C . ILE A 1 93 ? 6.368 0.985 -20.840 1.00 92.56 93 ILE A C 1
ATOM 738 O O . ILE A 1 93 ? 5.228 0.726 -20.450 1.00 92.56 93 ILE A O 1
ATOM 742 N N . VAL A 1 94 ? 7.149 1.858 -20.202 1.00 94.44 94 VAL A N 1
ATOM 743 C CA . VAL A 1 94 ? 6.730 2.561 -18.983 1.00 94.44 94 VAL A CA 1
ATOM 744 C C . VAL A 1 94 ? 5.533 3.473 -19.249 1.00 94.44 94 VAL A C 1
ATOM 746 O O . VAL A 1 94 ? 4.582 3.448 -18.471 1.00 94.44 94 VAL A O 1
ATOM 749 N N . ALA A 1 95 ? 5.521 4.219 -20.353 1.00 95.38 95 ALA A N 1
ATOM 750 C CA . ALA A 1 95 ? 4.389 5.064 -20.725 1.00 95.38 95 ALA A CA 1
ATOM 751 C C . ALA A 1 95 ? 3.112 4.234 -20.941 1.00 95.38 95 ALA A C 1
ATOM 753 O O . ALA A 1 95 ? 2.025 4.610 -20.485 1.00 95.38 95 ALA A O 1
ATOM 754 N N . LYS A 1 96 ? 3.230 3.063 -21.583 1.00 95.00 96 LYS A N 1
ATOM 755 C CA . LYS A 1 96 ? 2.092 2.155 -21.773 1.00 95.00 96 LYS A CA 1
ATOM 756 C C . LYS A 1 96 ? 1.605 1.560 -20.453 1.00 95.00 96 LYS A C 1
ATOM 758 O O . LYS A 1 96 ? 0.397 1.484 -20.224 1.00 95.00 96 LYS A O 1
ATOM 763 N N . LEU A 1 97 ? 2.533 1.168 -19.588 1.00 89.62 97 LEU A N 1
ATOM 764 C CA . LEU A 1 97 ? 2.266 0.712 -18.229 1.00 89.62 97 LEU A CA 1
ATOM 765 C C . LEU A 1 97 ? 1.523 1.794 -17.424 1.00 89.62 97 LEU A C 1
ATOM 767 O O . LEU A 1 97 ? 0.478 1.510 -16.843 1.00 89.62 97 LEU A O 1
ATOM 771 N N . ASP A 1 98 ? 1.976 3.044 -17.463 1.00 93.75 98 ASP A N 1
ATOM 772 C CA . ASP A 1 98 ? 1.319 4.165 -16.779 1.00 93.75 98 ASP A CA 1
ATOM 773 C C . ASP A 1 98 ? -0.099 4.415 -17.307 1.00 93.75 98 ASP A C 1
ATOM 775 O O . ASP A 1 98 ? -1.039 4.575 -16.524 1.00 93.75 98 ASP A O 1
ATOM 779 N N . SER A 1 99 ? -0.295 4.350 -18.625 1.00 94.56 99 SER A N 1
ATOM 780 C CA . SER A 1 99 ? -1.626 4.462 -19.232 1.00 94.56 99 SER A CA 1
ATOM 781 C C . SER A 1 99 ? -2.586 3.371 -18.739 1.00 94.56 99 SER A C 1
ATOM 783 O O . SER A 1 99 ? -3.728 3.674 -18.390 1.00 94.56 99 SER A O 1
ATOM 785 N N . LEU A 1 100 ? -2.129 2.118 -18.653 1.00 88.12 100 LEU A N 1
ATOM 786 C CA . LEU A 1 100 ? -2.965 0.983 -18.246 1.00 88.12 100 LEU A CA 1
ATOM 787 C C . LEU A 1 100 ? -3.276 0.970 -16.739 1.00 88.12 100 LEU A C 1
ATOM 789 O O . LEU A 1 100 ? -4.366 0.550 -16.339 1.00 88.12 100 LEU A O 1
ATOM 793 N N . PHE A 1 101 ? -2.339 1.422 -15.900 1.00 86.62 101 PHE A N 1
ATOM 794 C CA . PHE A 1 101 ? -2.404 1.239 -14.445 1.00 86.62 101 PHE A CA 1
ATOM 795 C C . PHE A 1 101 ? -2.585 2.529 -13.631 1.00 86.62 101 PHE A C 1
ATOM 797 O O . PHE A 1 101 ? -2.816 2.440 -12.424 1.00 86.62 101 PHE A O 1
ATOM 804 N N . SER A 1 102 ? -2.593 3.714 -14.248 1.00 87.94 102 SER A N 1
ATOM 805 C CA . SER A 1 102 ? -2.853 5.001 -13.566 1.00 87.94 102 SER A CA 1
ATOM 806 C C . SER A 1 102 ? -4.125 4.992 -12.703 1.00 87.94 102 SER A C 1
ATOM 808 O O . SER A 1 102 ? -4.140 5.477 -11.572 1.00 87.94 102 SER A O 1
ATOM 810 N N . GLY A 1 103 ? -5.198 4.362 -13.190 1.00 86.06 103 GLY A N 1
ATOM 811 C CA . GLY A 1 103 ? -6.452 4.218 -12.446 1.00 86.06 103 GLY A CA 1
ATOM 812 C C . GLY A 1 103 ? -6.422 3.162 -11.335 1.00 86.06 103 GLY A C 1
ATOM 813 O O . GLY A 1 103 ? -7.375 3.060 -10.566 1.00 86.06 103 GLY A O 1
ATOM 814 N N . TRP A 1 104 ? -5.380 2.335 -11.261 1.00 84.50 104 TRP A N 1
ATOM 815 C CA . TRP A 1 104 ? -5.243 1.265 -10.270 1.00 84.50 104 TRP A CA 1
ATOM 816 C C . TRP A 1 104 ? -4.469 1.735 -9.040 1.00 84.50 104 TRP A C 1
ATOM 818 O O . TRP A 1 104 ? -4.844 1.375 -7.925 1.00 84.50 104 TRP A O 1
ATOM 828 N N . GLU A 1 105 ? -3.468 2.598 -9.219 1.00 81.81 105 GLU A N 1
ATOM 829 C CA . GLU A 1 105 ? -2.682 3.170 -8.116 1.00 81.81 105 GLU A CA 1
ATOM 830 C C . GLU A 1 105 ? -3.540 3.981 -7.130 1.00 81.81 105 GLU A C 1
ATOM 832 O O . GLU A 1 105 ? -3.270 3.991 -5.932 1.00 81.81 105 GLU A O 1
ATOM 837 N N . SER A 1 106 ? -4.629 4.595 -7.599 1.00 84.25 106 SER A N 1
ATOM 838 C CA . SER A 1 106 ? -5.557 5.373 -6.765 1.00 84.25 106 SER A CA 1
ATOM 839 C C . SER A 1 106 ? -6.613 4.526 -6.037 1.00 84.25 106 SER A C 1
ATOM 841 O O . SER A 1 106 ? -7.320 5.021 -5.149 1.00 84.25 106 SER A O 1
ATOM 843 N N . LYS A 1 107 ? -6.745 3.233 -6.365 1.00 82.62 107 LYS A N 1
ATOM 844 C CA . LYS A 1 107 ? -7.769 2.362 -5.770 1.00 82.62 107 LYS A CA 1
ATOM 845 C C . LYS A 1 107 ? -7.343 1.912 -4.375 1.00 82.62 107 LYS A C 1
ATOM 847 O O . LYS A 1 107 ? -6.542 0.994 -4.210 1.00 82.62 107 LYS A O 1
ATOM 852 N N . LYS A 1 108 ? -7.982 2.490 -3.350 1.00 79.50 108 LYS A N 1
ATOM 853 C CA . LYS A 1 108 ? -7.732 2.192 -1.924 1.00 79.50 108 LYS A CA 1
ATOM 854 C C . LYS A 1 108 ? -7.709 0.694 -1.597 1.00 79.50 108 LYS A C 1
ATOM 856 O O . LYS A 1 108 ? -6.873 0.266 -0.812 1.00 79.50 108 LYS A O 1
ATOM 861 N N . PHE A 1 109 ? -8.579 -0.114 -2.209 1.00 77.19 109 PHE A N 1
ATOM 862 C CA . PHE A 1 109 ? -8.607 -1.556 -1.941 1.00 77.19 109 PHE A CA 1
ATOM 863 C C . PHE A 1 109 ? -7.361 -2.290 -2.459 1.00 77.19 109 PHE A C 1
ATOM 865 O O . PHE A 1 109 ? -6.949 -3.250 -1.820 1.00 77.19 109 PHE A O 1
ATOM 872 N N . LEU A 1 110 ? -6.737 -1.844 -3.559 1.00 78.56 110 LEU A N 1
ATOM 873 C CA . LEU A 1 110 ? -5.491 -2.424 -4.078 1.00 78.56 110 LEU A CA 1
ATOM 874 C C . LEU A 1 110 ? -4.300 -2.058 -3.196 1.00 78.56 110 LEU A C 1
ATOM 876 O O . LEU A 1 110 ? -3.455 -2.907 -2.918 1.00 78.56 110 LEU A O 1
ATOM 880 N N . ILE A 1 111 ? -4.269 -0.821 -2.695 1.00 80.12 111 ILE A N 1
ATOM 881 C CA . ILE A 1 111 ? -3.280 -0.389 -1.702 1.00 80.12 111 ILE A CA 1
ATOM 882 C C . ILE A 1 111 ? -3.423 -1.238 -0.435 1.00 80.12 111 ILE A C 1
ATOM 884 O O . ILE A 1 111 ? -2.450 -1.826 0.029 1.00 80.12 111 ILE A O 1
ATOM 888 N N . CYS A 1 112 ? -4.641 -1.367 0.100 1.00 75.19 112 CYS A N 1
ATOM 889 C CA . CYS A 1 112 ? -4.896 -2.207 1.268 1.00 75.19 112 CYS A CA 1
ATOM 890 C C . CYS A 1 112 ? -4.536 -3.672 1.007 1.00 75.19 112 CYS A C 1
ATOM 892 O O . CYS A 1 112 ? -3.887 -4.281 1.847 1.00 75.19 112 CYS A O 1
ATOM 894 N N . ALA A 1 113 ? -4.897 -4.221 -0.153 1.00 78.56 113 ALA A N 1
ATOM 895 C CA . ALA A 1 113 ? -4.538 -5.578 -0.549 1.00 78.56 113 ALA A CA 1
ATOM 896 C C . ALA A 1 113 ? -3.026 -5.796 -0.558 1.00 78.56 113 ALA A C 1
ATOM 898 O O . ALA A 1 113 ? -2.547 -6.774 0.000 1.00 78.56 113 ALA A O 1
ATOM 899 N N . THR A 1 114 ? -2.288 -4.849 -1.131 1.00 82.44 114 THR A N 1
ATOM 900 C CA . THR A 1 114 ? -0.825 -4.868 -1.201 1.00 82.44 114 THR A CA 1
ATOM 901 C C . THR A 1 114 ? -0.193 -4.799 0.186 1.00 82.44 114 THR A C 1
ATOM 903 O O . THR A 1 114 ? 0.698 -5.578 0.508 1.00 82.44 114 THR A O 1
ATOM 906 N N . VAL A 1 115 ? -0.674 -3.892 1.041 1.00 79.25 115 VAL A N 1
ATOM 907 C CA . VAL A 1 115 ? -0.186 -3.739 2.422 1.00 79.25 115 VAL A CA 1
ATOM 908 C C . VAL A 1 115 ? -0.504 -4.974 3.262 1.00 79.25 115 VAL A C 1
ATOM 910 O O . VAL A 1 115 ? 0.268 -5.343 4.146 1.00 79.25 115 VAL A O 1
ATOM 913 N N . LEU A 1 116 ? -1.652 -5.606 3.028 1.00 73.19 116 LEU A N 1
ATOM 914 C CA . LEU A 1 116 ? -2.077 -6.796 3.756 1.00 73.19 116 LEU A CA 1
ATOM 915 C C . LEU A 1 116 ? -1.471 -8.085 3.187 1.00 73.19 116 LEU A C 1
ATOM 917 O O . LEU A 1 116 ? -1.517 -9.096 3.888 1.00 73.19 116 LEU A O 1
ATOM 921 N N . ASP A 1 117 ? -0.864 -8.048 1.996 1.00 75.56 117 ASP A N 1
ATOM 922 C CA . ASP A 1 117 ? -0.238 -9.206 1.363 1.00 75.56 117 ASP A CA 1
ATOM 923 C C . ASP A 1 117 ? 0.950 -9.706 2.208 1.00 75.56 117 ASP A C 1
ATOM 925 O O . ASP A 1 117 ? 1.927 -8.974 2.425 1.00 75.56 117 ASP A O 1
ATOM 929 N N . PRO A 1 118 ? 0.906 -10.957 2.701 1.00 68.88 118 PRO A N 1
ATOM 930 C CA . PRO A 1 118 ? 1.961 -11.496 3.550 1.00 68.88 118 PRO A CA 1
ATOM 931 C C . PRO A 1 118 ? 3.316 -11.569 2.835 1.00 68.88 118 PRO A C 1
ATOM 933 O O . PRO A 1 118 ? 4.345 -11.503 3.505 1.00 68.88 118 PRO A O 1
ATOM 936 N N . ARG A 1 119 ? 3.346 -11.645 1.497 1.00 70.44 119 ARG A N 1
ATOM 937 C CA . ARG A 1 119 ? 4.593 -11.697 0.714 1.00 70.44 119 ARG A CA 1
ATOM 938 C C . ARG A 1 119 ? 5.284 -10.338 0.645 1.00 70.44 119 ARG A C 1
ATOM 940 O O . ARG A 1 119 ? 6.507 -10.276 0.638 1.00 70.44 119 ARG A O 1
ATOM 947 N N . VAL A 1 120 ? 4.516 -9.249 0.646 1.00 67.81 120 VAL A N 1
ATOM 948 C CA . VAL A 1 120 ? 5.044 -7.872 0.614 1.00 67.81 120 VAL A CA 1
ATOM 949 C C . VAL A 1 120 ? 5.572 -7.457 1.992 1.00 67.81 120 VAL A C 1
ATOM 951 O O . VAL A 1 120 ? 6.553 -6.720 2.100 1.00 67.81 120 VAL A O 1
ATOM 954 N N . LYS A 1 121 ? 4.967 -7.979 3.065 1.00 61.88 121 LYS A N 1
ATOM 955 C CA . LYS A 1 121 ? 5.348 -7.685 4.456 1.00 61.88 121 LYS A CA 1
ATOM 956 C C . LYS A 1 121 ? 6.693 -8.261 4.903 1.00 61.88 121 LYS A C 1
ATOM 958 O O . LYS A 1 121 ? 7.209 -7.801 5.919 1.00 61.88 121 LYS A O 1
ATOM 963 N N . LEU A 1 122 ? 7.262 -9.242 4.203 1.00 53.97 122 LEU A N 1
ATOM 964 C CA . LEU A 1 122 ? 8.454 -9.935 4.705 1.00 53.97 122 LEU A CA 1
ATOM 965 C C . LEU A 1 122 ? 9.739 -9.102 4.586 1.00 53.97 122 LEU A C 1
ATOM 967 O O . LEU A 1 122 ? 10.541 -9.144 5.511 1.00 53.97 122 LEU A O 1
ATOM 971 N N . ASN A 1 123 ? 9.880 -8.257 3.559 1.00 52.22 123 ASN A N 1
ATOM 972 C CA . ASN A 1 123 ? 11.148 -7.551 3.314 1.00 52.22 123 ASN A CA 1
ATOM 973 C C . ASN A 1 123 ? 11.150 -6.102 3.828 1.00 52.22 123 ASN A C 1
ATOM 975 O O . ASN A 1 123 ? 12.164 -5.614 4.318 1.00 52.22 123 ASN A O 1
ATOM 979 N N . LEU A 1 124 ? 10.012 -5.393 3.780 1.00 50.28 124 LEU A N 1
ATOM 980 C CA . LEU A 1 124 ? 9.973 -3.982 4.202 1.00 50.28 124 LEU A CA 1
ATOM 981 C C . LEU A 1 124 ? 10.168 -3.807 5.717 1.00 50.28 124 LEU A C 1
ATOM 983 O O . LEU A 1 124 ? 10.601 -2.753 6.174 1.00 50.28 124 LEU A O 1
ATOM 987 N N . PHE A 1 125 ? 9.856 -4.843 6.495 1.00 48.16 125 PHE A N 1
ATOM 988 C CA . PHE A 1 125 ? 9.913 -4.826 7.954 1.00 48.16 125 PHE A CA 1
ATOM 989 C C . PHE A 1 125 ? 11.036 -5.687 8.524 1.00 48.16 125 PHE A C 1
ATOM 991 O O . PHE A 1 125 ? 11.090 -5.842 9.739 1.00 48.16 125 PHE A O 1
ATOM 998 N N . GLU A 1 126 ? 11.942 -6.228 7.707 1.00 55.41 126 GLU A N 1
ATOM 999 C CA . GLU A 1 126 ? 13.033 -7.078 8.200 1.00 55.41 126 GLU A CA 1
ATOM 1000 C C . GLU A 1 126 ? 13.913 -6.338 9.213 1.00 55.41 126 GLU A C 1
ATOM 1002 O O . GLU A 1 126 ? 14.113 -6.825 10.321 1.00 55.41 126 GLU A O 1
ATOM 1007 N N . HIS A 1 127 ? 14.270 -5.084 8.925 1.00 51.66 127 HIS A N 1
ATOM 1008 C CA . HIS A 1 127 ? 14.985 -4.216 9.864 1.00 51.66 127 HIS A CA 1
ATOM 1009 C C . HIS A 1 127 ? 14.196 -3.933 11.163 1.00 51.66 127 HIS A C 1
ATOM 1011 O O . HIS A 1 127 ? 14.783 -3.785 12.236 1.00 51.66 127 HIS A O 1
ATOM 1017 N N . LEU A 1 128 ? 12.857 -3.876 11.112 1.00 48.28 128 LEU A N 1
ATOM 1018 C CA . LEU A 1 128 ? 12.018 -3.759 12.315 1.00 48.28 128 LEU A CA 1
ATOM 1019 C C . LEU A 1 128 ? 11.895 -5.096 13.052 1.00 48.28 128 LEU A C 1
ATOM 1021 O O . LEU A 1 128 ? 11.809 -5.106 14.277 1.00 48.28 128 LEU A O 1
ATOM 1025 N N . ARG A 1 129 ? 11.933 -6.219 12.333 1.00 49.94 129 ARG A N 1
ATOM 1026 C CA . ARG A 1 129 ? 11.898 -7.578 12.876 1.00 49.94 129 ARG A CA 1
ATOM 1027 C C . ARG A 1 129 ? 13.211 -7.930 13.570 1.00 49.94 129 ARG A C 1
ATOM 1029 O O . ARG A 1 129 ? 13.172 -8.513 14.648 1.00 49.94 129 ARG A O 1
ATOM 1036 N N . GLU A 1 130 ? 14.348 -7.532 13.011 1.00 58.22 130 GLU A N 1
ATOM 1037 C CA . GLU A 1 130 ? 15.669 -7.635 13.637 1.00 58.22 130 GLU A CA 1
ATOM 1038 C C . GLU A 1 130 ? 15.773 -6.738 14.869 1.00 58.22 130 GLU A C 1
ATOM 1040 O O . GLU A 1 130 ? 16.205 -7.201 15.922 1.00 58.22 130 GLU A O 1
ATOM 1045 N N . ARG A 1 131 ? 15.278 -5.493 14.804 1.00 53.00 131 ARG A N 1
ATOM 1046 C CA . ARG A 1 131 ? 15.221 -4.607 15.983 1.00 53.00 131 ARG A CA 1
ATOM 1047 C C . ARG A 1 131 ? 14.271 -5.124 17.063 1.00 53.00 131 ARG A C 1
ATOM 1049 O O . ARG A 1 131 ? 14.586 -5.004 18.246 1.00 53.00 131 ARG A O 1
ATOM 1056 N N . ALA A 1 132 ? 13.150 -5.734 16.681 1.00 50.25 132 ALA A N 1
ATOM 1057 C CA . ALA A 1 132 ? 12.251 -6.405 17.613 1.00 50.25 132 ALA A CA 1
ATOM 1058 C C . ALA A 1 132 ? 12.933 -7.626 18.248 1.00 50.25 132 ALA A C 1
ATOM 1060 O O . ALA A 1 132 ? 12.949 -7.737 19.470 1.00 50.25 132 ALA A O 1
ATOM 1061 N N . ARG A 1 133 ? 13.575 -8.498 17.458 1.00 55.81 133 ARG A N 1
ATOM 1062 C CA . ARG A 1 133 ? 14.333 -9.661 17.962 1.00 55.81 133 ARG A CA 1
ATOM 1063 C C . ARG A 1 133 ? 15.483 -9.258 18.886 1.00 55.81 133 A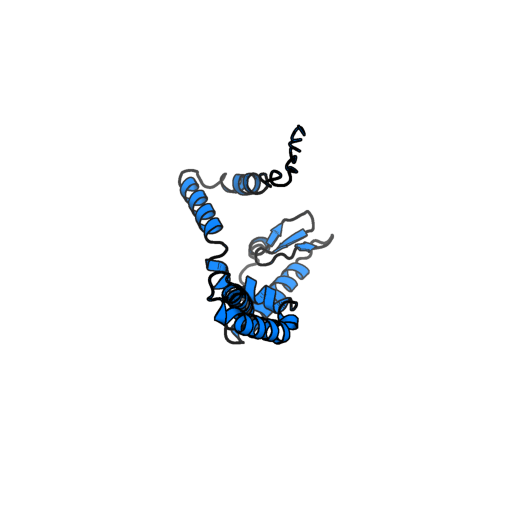RG A C 1
ATOM 1065 O O . ARG A 1 133 ? 15.639 -9.873 19.934 1.00 55.81 133 ARG A O 1
ATOM 1072 N N . ALA A 1 134 ? 16.234 -8.209 18.553 1.00 52.56 134 ALA A N 1
ATOM 1073 C CA . ALA A 1 134 ? 17.285 -7.665 19.412 1.00 52.56 134 ALA A CA 1
ATOM 1074 C C . ALA A 1 134 ? 16.723 -7.111 20.736 1.00 52.56 134 ALA A C 1
ATOM 1076 O O . ALA A 1 134 ? 17.340 -7.278 21.785 1.00 52.56 134 ALA A O 1
ATOM 1077 N N . CYS A 1 135 ? 15.524 -6.514 20.719 1.00 45.56 135 CYS A N 1
ATOM 1078 C CA . CYS A 1 135 ? 14.822 -6.130 21.948 1.00 45.56 135 CYS A CA 1
ATOM 1079 C C . CYS A 1 135 ? 14.375 -7.346 22.775 1.00 45.56 135 CYS A C 1
ATOM 1081 O O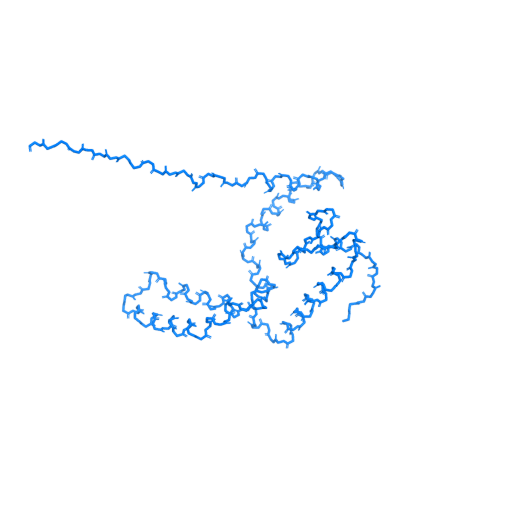 . CYS A 1 135 ? 14.527 -7.322 23.995 1.00 45.56 135 CYS A O 1
ATOM 1083 N N . PHE A 1 136 ? 13.878 -8.412 22.139 1.00 44.47 136 PHE A N 1
ATOM 1084 C CA . PHE A 1 136 ? 13.436 -9.625 22.839 1.00 44.47 136 PHE A CA 1
ATOM 1085 C C . PHE A 1 136 ? 14.597 -10.469 23.393 1.00 44.47 136 PHE A C 1
ATOM 1087 O O . PHE A 1 136 ? 14.451 -11.102 24.440 1.00 44.47 136 PHE A O 1
ATOM 1094 N N . ALA A 1 137 ? 15.772 -10.437 22.758 1.00 51.94 137 ALA A N 1
ATOM 1095 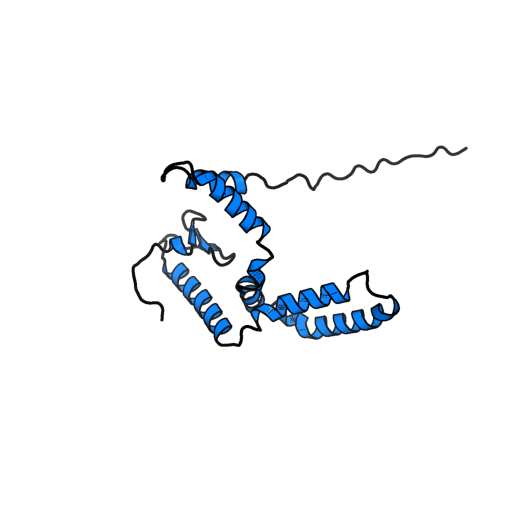C CA . ALA A 1 137 ? 16.980 -11.082 23.276 1.00 51.94 137 ALA A CA 1
ATOM 1096 C C . ALA A 1 137 ? 17.477 -10.435 24.587 1.00 51.94 137 ALA A C 1
ATOM 1098 O O . ALA A 1 137 ? 18.020 -11.123 25.448 1.00 51.94 137 ALA A O 1
ATOM 1099 N N . CYS A 1 138 ? 17.227 -9.135 24.790 1.00 44.59 138 CYS A N 1
ATOM 1100 C CA . CYS A 1 138 ? 17.558 -8.436 26.037 1.00 44.59 138 CYS A CA 1
ATOM 1101 C C . CYS A 1 138 ? 16.558 -8.688 27.180 1.00 44.59 138 CYS A C 1
ATOM 1103 O O . CYS A 1 138 ? 16.896 -8.467 28.342 1.00 44.59 138 CYS A O 1
ATOM 1105 N N . THR A 1 139 ? 15.341 -9.159 26.892 1.00 48.22 139 THR A N 1
ATOM 1106 C CA . THR A 1 139 ? 14.310 -9.398 27.921 1.00 48.22 139 THR A CA 1
ATOM 1107 C C . THR A 1 139 ? 14.397 -10.765 28.598 1.00 48.22 139 THR A C 1
ATOM 1109 O O . THR A 1 139 ? 13.693 -10.995 29.574 1.00 48.22 139 THR A O 1
ATOM 1112 N N . GLY A 1 140 ? 15.314 -11.644 28.180 1.00 43.78 140 GLY A N 1
ATOM 1113 C CA . GLY A 1 140 ? 15.525 -12.959 28.804 1.00 43.78 140 GLY A CA 1
ATOM 1114 C C . GLY A 1 140 ? 16.078 -12.947 30.240 1.00 43.78 140 GLY A C 1
ATOM 1115 O O . GLY A 1 140 ? 16.417 -14.008 30.754 1.00 43.78 140 GLY A O 1
ATOM 1116 N N . ARG A 1 141 ? 16.208 -11.783 30.898 1.00 49.12 141 ARG A N 1
ATOM 1117 C CA . ARG A 1 141 ? 16.705 -11.667 32.286 1.00 49.12 141 ARG A CA 1
ATOM 1118 C C . ARG A 1 141 ? 15.851 -10.829 33.235 1.00 49.12 141 ARG A C 1
ATOM 1120 O O . ARG A 1 141 ? 16.256 -10.658 34.379 1.00 49.12 141 ARG A O 1
ATOM 1127 N N . PHE A 1 142 ? 14.692 -10.321 32.819 1.00 44.31 142 PHE A N 1
ATOM 1128 C CA . PHE A 1 142 ? 13.844 -9.542 33.725 1.00 44.31 142 PHE A CA 1
ATOM 1129 C C . PHE A 1 142 ? 12.443 -10.132 33.820 1.00 44.31 142 PHE A C 1
ATOM 1131 O O . PHE A 1 142 ? 11.749 -10.291 32.820 1.00 44.31 142 PHE A O 1
ATOM 1138 N N . GLY A 1 143 ? 12.080 -10.473 35.059 1.00 44.59 143 GLY A N 1
ATOM 1139 C CA . GLY A 1 143 ? 10.809 -11.060 35.452 1.00 44.59 143 GLY A CA 1
ATOM 1140 C C . GLY A 1 143 ? 9.587 -10.278 34.968 1.00 44.59 143 GLY A C 1
ATOM 1141 O O . GLY A 1 143 ? 9.625 -9.078 34.689 1.00 44.59 143 GLY A O 1
ATOM 1142 N N . SER A 1 144 ? 8.502 -11.031 34.891 1.00 50.91 144 SER A N 1
ATOM 1143 C CA . SER A 1 144 ? 7.278 -10.899 34.101 1.00 50.91 144 SER A CA 1
ATOM 1144 C C . SER A 1 144 ? 6.406 -9.643 34.235 1.00 50.91 144 SER A C 1
ATOM 1146 O O . SER A 1 144 ? 5.322 -9.668 33.673 1.00 50.91 144 SER A O 1
ATOM 1148 N N . ASP A 1 145 ? 6.814 -8.542 34.876 1.00 48.09 145 ASP A N 1
ATOM 1149 C CA . ASP A 1 145 ? 5.841 -7.466 35.183 1.00 48.09 145 ASP A CA 1
ATOM 1150 C C . ASP A 1 145 ? 6.256 -6.010 34.912 1.00 48.09 145 ASP A C 1
ATOM 1152 O O . ASP A 1 145 ? 5.456 -5.092 35.099 1.00 48.09 145 ASP A O 1
ATOM 1156 N N . LEU A 1 146 ? 7.466 -5.742 34.405 1.00 46.22 146 LEU A N 1
ATOM 1157 C CA . LEU A 1 146 ? 7.917 -4.354 34.160 1.00 46.22 146 LEU A CA 1
ATOM 1158 C C . LEU A 1 146 ? 8.428 -4.064 32.737 1.00 46.22 146 LEU A C 1
ATOM 1160 O O . LEU A 1 146 ? 8.698 -2.906 32.408 1.00 46.22 146 LEU A O 1
ATOM 1164 N N . GLY A 1 147 ? 8.508 -5.070 31.861 1.00 42.44 147 GLY A N 1
ATOM 1165 C CA . GLY A 1 147 ? 9.101 -4.935 30.522 1.00 42.44 147 GLY A CA 1
ATOM 1166 C C . GLY A 1 147 ? 8.275 -4.125 29.511 1.00 42.44 147 GLY A C 1
ATOM 1167 O O . GLY A 1 147 ? 8.841 -3.414 28.678 1.00 42.44 147 GLY A O 1
ATOM 1168 N N . GLU A 1 148 ? 6.942 -4.158 29.591 1.00 44.06 148 GLU A N 1
ATOM 1169 C CA . GLU A 1 148 ? 6.085 -3.574 28.543 1.00 44.06 148 GLU A CA 1
ATOM 1170 C C . GLU A 1 148 ? 5.992 -2.041 28.589 1.00 44.06 148 GLU A C 1
ATOM 1172 O O . GLU A 1 148 ? 5.752 -1.395 27.567 1.00 44.06 148 GLU A O 1
ATOM 1177 N N . ARG A 1 149 ? 6.256 -1.409 29.742 1.00 43.56 149 ARG A N 1
ATOM 1178 C CA . ARG A 1 149 ? 6.126 0.056 29.877 1.00 43.56 149 ARG A CA 1
ATOM 1179 C C . ARG A 1 149 ? 7.288 0.845 29.264 1.00 43.56 149 ARG A C 1
ATOM 1181 O O . ARG A 1 149 ? 7.162 2.054 29.075 1.00 43.56 149 ARG A O 1
ATOM 1188 N N . CYS A 1 150 ? 8.401 0.197 28.915 1.00 41.94 150 CYS A N 1
ATOM 1189 C CA . CYS A 1 150 ? 9.581 0.886 28.376 1.00 41.94 150 CYS A CA 1
ATOM 1190 C C . CYS A 1 150 ? 9.604 0.950 26.832 1.00 41.94 150 CYS A C 1
ATOM 1192 O O . CYS A 1 150 ? 10.276 1.809 26.256 1.00 41.94 150 CYS A O 1
ATOM 1194 N N . PHE A 1 151 ? 8.821 0.102 26.150 1.00 43.38 151 PHE A N 1
ATOM 1195 C CA . PHE A 1 151 ? 8.844 -0.044 24.688 1.00 43.38 151 PHE A CA 1
ATOM 1196 C C . PHE A 1 151 ? 8.302 1.191 23.939 1.00 43.38 151 PHE A C 1
ATOM 1198 O O . PHE A 1 151 ? 8.925 1.671 22.991 1.00 43.38 151 PHE A O 1
ATOM 1205 N N . CYS A 1 152 ? 7.205 1.797 24.406 1.00 40.06 152 CYS A N 1
ATOM 1206 C CA . CYS A 1 152 ? 6.584 2.929 23.701 1.00 40.06 152 CYS A CA 1
ATOM 1207 C C . CYS A 1 152 ? 7.311 4.273 23.884 1.00 40.06 152 CYS A C 1
ATOM 1209 O O . CYS A 1 152 ? 7.146 5.173 23.061 1.00 40.06 152 CYS A O 1
ATOM 1211 N N . ARG A 1 153 ? 8.144 4.440 24.924 1.00 38.78 153 ARG A N 1
ATOM 1212 C CA . ARG A 1 153 ? 8.761 5.749 25.219 1.00 38.78 153 ARG A CA 1
ATOM 1213 C C . ARG A 1 153 ? 10.013 6.037 24.387 1.00 38.78 153 ARG A C 1
ATOM 1215 O O . ARG A 1 153 ? 10.266 7.195 24.071 1.00 38.78 153 ARG A O 1
ATOM 1222 N N . LYS A 1 154 ? 10.781 5.012 23.995 1.00 40.78 154 LYS A N 1
ATOM 1223 C CA . LYS A 1 154 ? 12.022 5.187 23.209 1.00 40.78 154 LYS A CA 1
ATOM 1224 C C . LYS A 1 154 ? 11.812 5.198 21.692 1.00 40.78 154 LYS A C 1
ATOM 1226 O O . LYS A 1 154 ? 12.620 5.801 20.993 1.00 40.78 154 LYS A O 1
ATOM 1231 N N . LEU A 1 155 ? 10.736 4.595 21.179 1.00 41.78 155 LEU A N 1
ATOM 1232 C CA . LEU A 1 155 ? 10.420 4.627 19.743 1.00 41.78 155 LEU A CA 1
ATOM 1233 C C . LEU A 1 155 ? 9.774 5.955 19.306 1.00 41.78 155 LEU A C 1
ATOM 1235 O O . LEU A 1 155 ? 9.970 6.380 18.175 1.00 41.78 155 LEU A O 1
ATOM 1239 N N . MET A 1 156 ? 9.070 6.641 20.215 1.00 40.03 156 MET A N 1
ATOM 1240 C CA . MET A 1 156 ? 8.374 7.911 19.941 1.00 40.03 156 MET A CA 1
ATOM 1241 C C . MET A 1 156 ? 9.217 9.173 20.211 1.00 40.03 156 MET A C 1
ATOM 1243 O O . MET A 1 156 ? 8.779 10.270 19.890 1.00 40.03 156 MET A O 1
ATOM 1247 N N . THR A 1 157 ? 10.409 9.060 20.810 1.00 43.09 157 THR A N 1
ATOM 1248 C CA . THR A 1 157 ? 11.231 10.227 21.220 1.00 43.09 157 THR A CA 1
ATOM 1249 C C . THR A 1 157 ? 12.436 10.505 20.321 1.00 43.09 157 THR A C 1
ATOM 1251 O O . THR A 1 157 ? 13.224 11.402 20.610 1.00 43.09 157 THR A O 1
ATOM 1254 N N . ARG A 1 158 ? 12.587 9.785 19.204 1.00 41.38 158 ARG A N 1
ATOM 1255 C CA . ARG A 1 158 ? 13.618 10.076 18.196 1.00 41.38 158 ARG A CA 1
ATOM 1256 C C . ARG A 1 158 ? 13.010 10.232 16.808 1.00 41.38 158 ARG A C 1
ATOM 1258 O O . ARG A 1 158 ? 13.267 9.442 15.907 1.00 41.38 158 ARG A O 1
ATOM 1265 N N . THR A 1 159 ? 12.229 11.291 16.640 1.00 43.72 159 THR A N 1
ATOM 1266 C CA . THR A 1 159 ? 12.076 11.944 15.337 1.00 43.72 159 THR A CA 1
ATOM 1267 C C . THR A 1 159 ? 13.424 12.597 15.008 1.00 43.72 159 THR A C 1
ATOM 1269 O O . THR A 1 159 ? 13.895 13.415 15.801 1.00 43.72 159 THR A O 1
ATOM 1272 N N . PRO A 1 160 ? 14.104 12.254 13.903 1.00 42.47 160 PRO A N 1
ATOM 1273 C CA . PRO A 1 160 ? 15.306 12.968 13.511 1.00 42.47 160 PRO A CA 1
ATOM 1274 C C . PRO A 1 160 ? 14.889 14.313 12.904 1.00 42.47 160 PRO A C 1
ATOM 1276 O O . PRO A 1 160 ? 14.670 14.418 11.704 1.00 42.47 160 PRO A O 1
ATOM 1279 N N . SER A 1 161 ? 14.813 15.362 13.724 1.00 44.81 161 SER A N 1
ATOM 1280 C CA . SER A 1 161 ? 14.685 16.757 13.260 1.00 44.81 161 SER A CA 1
ATOM 1281 C C . SER A 1 161 ? 15.972 17.296 12.603 1.00 44.81 161 SER A C 1
ATOM 1283 O O . SER A 1 161 ? 16.131 18.501 12.463 1.00 44.81 161 SER A O 1
ATOM 1285 N N . ALA A 1 162 ? 16.914 16.431 12.214 1.00 43.47 162 ALA A N 1
ATOM 1286 C CA . ALA A 1 162 ? 18.270 16.809 11.812 1.00 43.47 162 ALA A CA 1
ATOM 1287 C C . ALA A 1 162 ? 18.514 16.840 10.287 1.00 43.47 162 ALA A C 1
ATOM 1289 O O . ALA A 1 162 ? 19.659 16.955 9.870 1.00 43.47 162 ALA A O 1
ATOM 1290 N N . LEU A 1 163 ? 17.477 16.739 9.444 1.00 41.81 163 LEU A N 1
ATOM 1291 C CA . LEU A 1 163 ? 17.630 16.764 7.975 1.00 41.81 163 LEU A CA 1
ATOM 1292 C C . LEU A 1 163 ? 17.173 18.070 7.302 1.00 41.81 163 LEU A C 1
ATOM 1294 O O . LEU A 1 163 ? 17.105 18.135 6.081 1.00 41.81 163 LEU A O 1
ATOM 1298 N N . LEU A 1 164 ? 16.896 19.124 8.073 1.00 42.00 164 LEU A N 1
ATOM 1299 C CA . LEU A 1 164 ? 16.581 20.457 7.544 1.00 42.00 164 LEU A CA 1
ATOM 1300 C C . LEU A 1 164 ? 17.519 21.509 8.146 1.00 42.00 164 LEU A C 1
ATOM 1302 O O . LEU A 1 164 ? 17.080 22.474 8.762 1.00 42.00 164 LEU A O 1
ATOM 1306 N N . SER A 1 165 ? 18.822 21.311 7.968 1.00 44.06 165 SER A N 1
ATOM 1307 C CA . SER A 1 165 ? 19.780 22.413 8.051 1.00 44.06 165 SER A CA 1
ATOM 1308 C C . SER A 1 165 ? 20.027 22.909 6.625 1.00 44.06 165 SER A C 1
ATOM 1310 O O . SER A 1 165 ? 20.522 22.127 5.812 1.00 44.06 165 SER A O 1
ATOM 1312 N N . PRO A 1 166 ? 19.681 24.159 6.275 1.00 44.03 166 PRO A N 1
ATOM 1313 C CA . PRO A 1 166 ? 20.069 24.721 4.991 1.00 44.03 166 PRO A CA 1
ATOM 1314 C C . PRO A 1 166 ? 21.595 24.836 4.950 1.00 44.03 166 PRO A C 1
ATOM 1316 O O . PRO A 1 166 ? 22.211 25.485 5.793 1.00 44.03 166 PRO A O 1
ATOM 1319 N N . SER A 1 167 ? 22.213 24.168 3.982 1.00 44.53 167 SER A N 1
ATOM 1320 C CA . SER A 1 167 ? 23.633 24.301 3.680 1.00 44.53 167 SER A CA 1
ATOM 1321 C C . SER A 1 167 ? 23.923 25.731 3.229 1.00 44.53 167 SER A C 1
ATOM 1323 O O . SER A 1 167 ? 23.488 26.162 2.162 1.00 44.53 167 SER A O 1
ATOM 1325 N N . THR A 1 168 ? 24.649 26.469 4.065 1.00 49.53 168 THR A N 1
ATOM 1326 C CA . THR A 1 168 ? 25.195 27.790 3.761 1.00 49.53 168 THR A CA 1
ATOM 1327 C C . THR A 1 168 ? 26.187 27.663 2.606 1.00 49.53 168 THR A C 1
ATOM 1329 O O . THR A 1 168 ? 27.319 27.218 2.788 1.00 49.53 168 THR A O 1
ATOM 1332 N N . THR A 1 169 ? 25.766 28.041 1.402 1.00 58.84 169 THR A N 1
ATOM 1333 C CA . THR A 1 169 ? 26.650 28.190 0.244 1.00 58.84 169 THR A CA 1
ATOM 1334 C C . THR A 1 169 ? 27.630 29.333 0.512 1.00 58.84 169 THR A C 1
ATOM 1336 O O . THR A 1 169 ? 27.266 30.506 0.447 1.00 58.84 169 THR A O 1
ATOM 1339 N N . GLN A 1 170 ? 28.882 28.996 0.825 1.00 51.97 170 GLN A N 1
ATOM 1340 C CA . GLN A 1 170 ? 29.999 29.938 0.807 1.00 51.97 170 GLN A CA 1
ATOM 1341 C C . GLN A 1 170 ? 30.234 30.408 -0.638 1.00 51.97 170 GLN A C 1
ATOM 1343 O O . GLN A 1 170 ? 30.692 29.649 -1.490 1.00 51.97 170 GLN A O 1
ATOM 1348 N N . GLN A 1 171 ? 29.924 31.675 -0.915 1.00 53.06 171 GLN A N 1
ATOM 1349 C CA . GLN A 1 171 ? 30.384 32.377 -2.111 1.00 53.06 171 GLN A CA 1
ATOM 1350 C C . GLN A 1 171 ? 31.884 32.669 -1.979 1.00 53.06 171 GLN A C 1
ATOM 1352 O O . GLN A 1 171 ? 32.287 33.614 -1.303 1.00 53.06 171 GLN A O 1
ATOM 1357 N N . ASN A 1 172 ? 32.710 31.877 -2.661 1.00 62.22 172 ASN A N 1
ATOM 1358 C CA . ASN A 1 172 ? 34.088 32.253 -2.962 1.00 62.22 172 ASN A CA 1
ATOM 1359 C C . ASN A 1 172 ? 34.080 33.352 -4.035 1.00 62.22 172 ASN A C 1
ATOM 1361 O O . ASN A 1 172 ? 33.768 33.097 -5.197 1.00 62.22 172 ASN A O 1
ATOM 1365 N N . ARG A 1 173 ? 34.424 34.584 -3.643 1.00 62.91 173 ARG A N 1
ATOM 1366 C CA . ARG A 1 173 ? 34.802 35.655 -4.573 1.00 62.91 173 ARG A CA 1
ATOM 1367 C C . ARG A 1 173 ? 36.264 35.453 -4.972 1.00 62.91 173 ARG A C 1
ATOM 1369 O O . ARG A 1 173 ? 37.145 35.544 -4.123 1.00 62.91 173 ARG A O 1
ATOM 1376 N N . MET A 1 174 ? 36.517 35.201 -6.254 1.00 65.31 174 MET A N 1
ATOM 1377 C CA . MET A 1 174 ? 37.852 35.350 -6.837 1.00 65.31 174 MET A CA 1
ATOM 1378 C C . MET A 1 174 ? 38.174 36.840 -7.045 1.00 65.31 174 MET A C 1
ATOM 1380 O O . MET A 1 174 ? 37.287 37.588 -7.465 1.00 65.31 174 MET A O 1
ATOM 1384 N N . PRO A 1 175 ? 39.416 37.287 -6.790 1.00 65.19 175 PRO A N 1
ATOM 1385 C CA . PRO A 1 175 ? 39.868 38.611 -7.188 1.00 65.19 175 PRO A CA 1
ATOM 1386 C C . PRO A 1 175 ? 40.256 38.604 -8.673 1.00 65.19 175 PRO A C 1
ATOM 1388 O O . PRO A 1 175 ? 41.029 37.757 -9.119 1.00 65.19 175 PRO A O 1
ATOM 1391 N N . LEU A 1 176 ? 39.721 39.563 -9.428 1.00 62.44 176 LEU A N 1
ATOM 1392 C CA . LEU A 1 176 ? 40.204 39.898 -10.767 1.00 62.44 176 LEU A CA 1
ATOM 1393 C C . LEU A 1 176 ? 41.578 40.574 -10.639 1.00 62.44 176 LEU A C 1
ATOM 1395 O O . LEU A 1 176 ? 41.749 41.473 -9.812 1.00 62.44 176 LEU A O 1
ATOM 1399 N N . ARG A 1 177 ? 42.537 40.118 -11.444 1.00 71.44 177 ARG A N 1
ATOM 1400 C CA . ARG A 1 177 ? 43.756 40.853 -11.795 1.00 71.44 177 ARG A CA 1
ATOM 1401 C C . ARG A 1 177 ? 43.630 41.334 -13.228 1.00 71.44 177 ARG A C 1
ATOM 1403 O O . ARG A 1 177 ? 43.038 40.571 -14.024 1.00 71.44 177 ARG A O 1
#

Foldseek 3Di:
DPDPPDPPPLVVQWDDPDPQWIAGPLDRDIDGCPPVSDCVRVVVVVVVVVVLVVVCVVPPVCLLVPVVVLVVLLCVLPPPPDDPVCVVVSVVVNVVSCVVCVVVVPDPSSVSSNSNRPVNPPPVCVVVVVVVVVLVVVCPPDDDDDSPVVVVPVVPPDPPPPPPDPPPDDDDDDDDD

Organism: Globodera rostochiensis (NCBI:txid31243)

Secondary structure (DSSP, 8-state):
---------GGGTEEE-SSSEEEESSSS-EEE-TTTT-SHHHHHHHHHHHHHHHHHHHS-TTHHHHHHHHHHHHHHHT-TTS-GGGHHHHHHHHHHHHHHHHHHHT-HHHHHHHHH-TTTHHHHTHHHHHHHHHHHHHTTTS-TTSSGGGHHHHHSS---TTS---------PPPP-